Protein AF-A0A0C2REC9-F1 (afdb_monomer_lite)

Secondary structure (DSSP, 8-state):
--EEEEEE-S-SSS---SEEEEEEEETTEEEEEEEE---HHHHHHHHT-S----------------S-GGGT-TT-SS-B-HHHHHHTTPPSSEETTSGGGGGB--SS-SSEE--

Foldseek 3Di:
DDKDKDWDCPDDPVPDTQKIWIWDADPNDIDIDIDGPDDPVVVCVVVVVDDDPPPPPDDDPLPPPPDDCVQQPPPPPQAHEPVSCVVSPHDPFDFQVRNNQVRYDDPPPPRTHDD

Structure (mmCIF, N/CA/C/O backbone):
data_AF-A0A0C2REC9-F1
#
_entry.id   AF-A0A0C2REC9-F1
#
loop_
_atom_site.group_PDB
_atom_site.id
_atom_site.type_symbol
_atom_site.label_atom_id
_atom_site.label_alt_id
_atom_site.label_comp_id
_atom_site.label_asym_id
_atom_site.label_entity_id
_atom_site.label_seq_id
_atom_site.pdbx_PDB_ins_code
_atom_site.Cartn_x
_atom_site.Cartn_y
_atom_site.Cartn_z
_atom_site.occupancy
_atom_site.B_iso_or_equiv
_atom_site.auth_seq_id
_atom_site.auth_comp_id
_atom_site.auth_asym_id
_atom_site.auth_atom_id
_atom_site.pdbx_PDB_model_num
ATOM 1 N N . MET A 1 1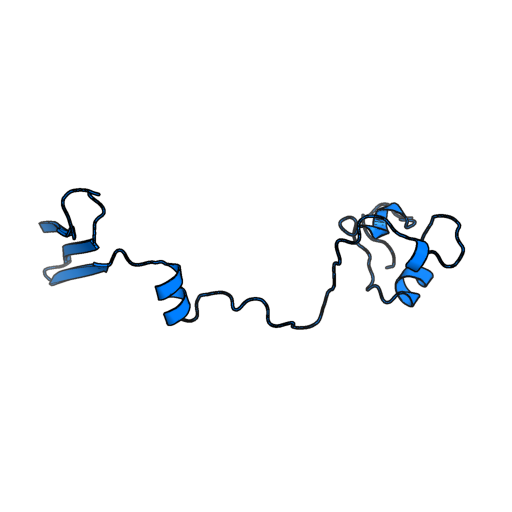 ? -22.214 7.324 21.938 1.00 74.44 1 MET A N 1
ATOM 2 C CA . MET A 1 1 ? -21.292 6.829 20.897 1.00 74.44 1 MET A CA 1
ATOM 3 C C . MET A 1 1 ? -19.913 6.771 21.524 1.00 74.44 1 MET A C 1
ATOM 5 O O . MET A 1 1 ? -19.480 7.785 22.055 1.00 74.44 1 MET A O 1
ATOM 9 N N . ILE A 1 2 ? -19.295 5.594 21.575 1.00 86.38 2 ILE A N 1
ATOM 10 C CA . ILE A 1 2 ? -17.929 5.412 22.080 1.00 86.38 2 ILE A CA 1
ATOM 11 C C . ILE A 1 2 ? -17.097 4.952 20.889 1.00 86.38 2 ILE A C 1
ATOM 13 O O . ILE A 1 2 ? -17.547 4.084 20.145 1.00 86.38 2 ILE A O 1
ATOM 17 N N . PHE A 1 3 ? -15.928 5.556 20.709 1.00 94.38 3 PHE A N 1
ATOM 18 C CA . PHE A 1 3 ? -14.914 5.132 19.753 1.00 94.38 3 PHE A CA 1
ATOM 19 C C . PHE A 1 3 ? -13.606 4.943 20.519 1.00 94.38 3 PHE A C 1
ATOM 21 O O . PHE A 1 3 ? -13.224 5.807 21.311 1.00 94.38 3 PHE A O 1
ATOM 28 N N . LYS A 1 4 ? -12.936 3.812 20.305 1.00 95.06 4 LYS A N 1
ATOM 29 C CA . LYS A 1 4 ? -11.621 3.512 20.868 1.00 95.06 4 LYS A CA 1
ATOM 30 C C . LYS A 1 4 ? -10.721 2.986 19.759 1.00 95.06 4 LYS A C 1
ATOM 32 O O . LYS A 1 4 ? -11.109 2.063 19.052 1.00 95.06 4 LYS A O 1
ATOM 37 N N . ALA A 1 5 ? -9.522 3.548 19.663 1.00 96.31 5 ALA A N 1
ATOM 38 C CA . ALA A 1 5 ? -8.449 3.038 18.823 1.00 96.31 5 ALA A CA 1
ATOM 39 C C . ALA A 1 5 ? -7.320 2.500 19.708 1.00 96.31 5 ALA A C 1
ATOM 41 O O . ALA A 1 5 ? -6.966 3.124 20.712 1.00 96.31 5 ALA A O 1
ATOM 42 N N . ILE A 1 6 ? -6.779 1.341 19.351 1.00 95.75 6 ILE A N 1
ATOM 43 C CA . ILE A 1 6 ? -5.591 0.748 19.967 1.00 95.75 6 ILE A CA 1
ATOM 44 C C . ILE A 1 6 ? -4.572 0.540 18.852 1.00 95.75 6 ILE A C 1
ATOM 46 O O . ILE A 1 6 ? -4.907 -0.032 17.818 1.00 95.75 6 ILE A O 1
ATOM 50 N N . ILE A 1 7 ? -3.353 1.029 19.066 1.00 95.56 7 ILE A N 1
ATOM 51 C CA . ILE A 1 7 ? -2.227 0.883 18.143 1.00 95.56 7 ILE A CA 1
ATOM 52 C C . ILE A 1 7 ? -1.182 0.030 18.853 1.00 95.56 7 ILE A C 1
ATOM 54 O O . ILE A 1 7 ? -0.722 0.397 19.938 1.00 95.56 7 ILE A O 1
ATOM 58 N N . THR A 1 8 ? -0.850 -1.114 18.269 1.00 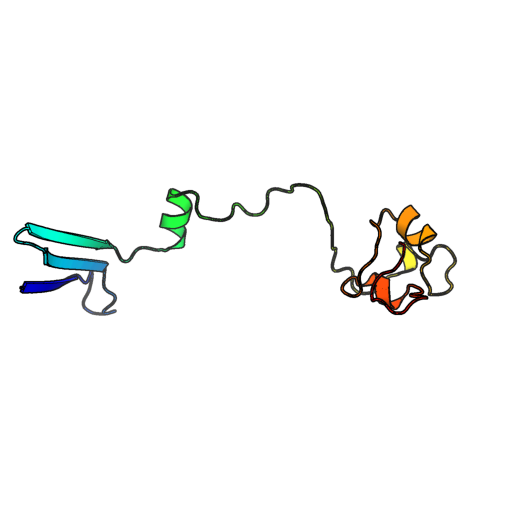95.31 8 THR A N 1
ATOM 59 C CA . THR A 1 8 ? 0.154 -2.040 18.794 1.00 95.31 8 THR A CA 1
ATOM 60 C C . THR A 1 8 ? 1.487 -1.779 18.113 1.00 95.31 8 THR A C 1
ATOM 62 O O . THR A 1 8 ? 1.524 -1.548 16.908 1.00 95.31 8 THR A O 1
ATOM 65 N N . TYR A 1 9 ? 2.574 -1.837 18.878 1.00 94.62 9 TYR A N 1
ATOM 66 C CA . TYR A 1 9 ? 3.939 -1.701 18.377 1.00 94.62 9 TYR A CA 1
ATOM 67 C C . TYR A 1 9 ? 4.734 -2.974 18.704 1.00 94.62 9 TYR A C 1
ATOM 69 O O . TYR A 1 9 ? 4.575 -3.501 19.811 1.00 94.62 9 TYR A O 1
ATOM 77 N N . PRO A 1 10 ? 5.573 -3.477 17.781 1.00 91.81 10 PRO A N 1
ATOM 78 C CA . PRO A 1 10 ? 6.447 -4.618 18.039 1.00 91.81 10 PRO A CA 1
ATOM 79 C C . PRO A 1 10 ? 7.657 -4.222 18.901 1.00 91.81 10 PRO A C 1
ATOM 81 O O . PRO A 1 10 ? 8.121 -5.019 19.715 1.00 91.81 10 PRO A O 1
ATOM 84 N N . ASP A 1 11 ? 8.130 -2.981 18.762 1.00 90.38 11 ASP A N 1
ATOM 85 C CA . ASP A 1 11 ? 9.247 -2.400 19.501 1.00 90.38 11 ASP A CA 1
ATOM 86 C C . ASP A 1 11 ? 9.029 -0.895 19.760 1.00 90.38 11 ASP A C 1
ATOM 88 O O . ASP A 1 11 ? 8.121 -0.270 19.210 1.00 90.38 11 ASP A O 1
ATOM 92 N N . ASN A 1 12 ? 9.862 -0.312 20.627 1.00 90.25 12 ASN A N 1
ATOM 93 C CA . ASN A 1 12 ? 9.826 1.119 20.961 1.00 90.25 12 ASN A CA 1
ATOM 94 C C . ASN A 1 12 ? 10.927 1.930 20.254 1.00 90.25 12 ASN A C 1
ATOM 96 O O . ASN A 1 12 ? 11.101 3.107 20.569 1.00 90.25 12 ASN A O 1
ATOM 100 N N . GLU A 1 13 ? 11.697 1.314 19.356 1.00 92.19 13 GLU A N 1
ATOM 101 C CA . GLU A 1 13 ? 12.844 1.946 18.699 1.00 92.19 13 GLU A CA 1
ATOM 102 C C . GLU A 1 13 ? 12.426 2.597 17.384 1.00 92.19 13 GLU A C 1
ATOM 104 O O . GLU A 1 13 ? 12.659 3.784 17.168 1.00 92.19 13 GLU A O 1
ATOM 109 N N . THR A 1 14 ? 11.774 1.821 16.521 1.00 88.62 14 THR A N 1
ATOM 110 C CA . THR A 1 14 ? 11.344 2.259 15.190 1.00 88.62 14 THR A CA 1
ATOM 111 C C . THR A 1 14 ? 10.039 3.044 15.243 1.00 88.62 14 THR A C 1
ATOM 113 O O . THR A 1 14 ? 9.760 3.843 14.351 1.00 88.62 14 THR A O 1
ATOM 116 N N . GLN A 1 15 ? 9.241 2.822 16.297 1.00 89.62 15 GLN A N 1
ATOM 117 C CA . GLN A 1 15 ? 7.879 3.341 16.438 1.00 89.62 15 GLN A CA 1
ATOM 118 C C . GLN A 1 15 ? 6.996 3.032 15.217 1.00 89.62 15 GLN A C 1
ATOM 120 O O . GLN A 1 15 ? 6.059 3.775 14.919 1.00 89.62 15 GLN A O 1
ATOM 125 N N . ILE A 1 16 ? 7.275 1.929 14.519 1.00 91.31 16 ILE A N 1
ATOM 126 C CA . ILE A 1 16 ? 6.446 1.432 13.422 1.00 91.31 16 ILE A CA 1
ATOM 127 C C . ILE A 1 16 ? 5.353 0.546 14.034 1.00 91.31 16 ILE A C 1
ATOM 129 O O . ILE A 1 16 ? 5.676 -0.449 14.681 1.00 91.31 16 ILE A O 1
ATOM 133 N N . PRO A 1 17 ? 4.060 0.879 13.881 1.00 95.00 17 PRO A N 1
ATOM 134 C CA . PRO A 1 17 ? 2.978 0.039 14.385 1.00 95.00 17 PRO A CA 1
ATOM 135 C C . PRO A 1 17 ? 2.965 -1.341 13.723 1.00 95.00 17 PRO A C 1
ATOM 137 O O . PRO A 1 17 ? 3.215 -1.451 12.526 1.00 95.00 17 PRO A O 1
ATOM 140 N N . SER A 1 18 ? 2.613 -2.380 14.479 1.00 95.00 18 SER A N 1
ATOM 141 C CA . SER A 1 18 ? 2.368 -3.726 13.951 1.00 95.00 18 SER A CA 1
ATOM 142 C C . SER A 1 18 ? 0.892 -3.983 13.653 1.00 95.00 18 SER A C 1
ATOM 144 O O . SER A 1 18 ? 0.590 -4.698 12.704 1.00 95.00 18 SER A O 1
ATOM 146 N N . SER A 1 19 ? -0.037 -3.405 14.422 1.00 96.25 19 SER A N 1
ATOM 147 C CA . SER A 1 19 ? -1.473 -3.561 14.168 1.00 96.25 19 SER A CA 1
ATOM 148 C C . SER A 1 19 ? -2.329 -2.449 14.770 1.00 96.25 19 SER A C 1
ATOM 150 O O . SER A 1 19 ? -1.929 -1.733 15.694 1.00 96.25 19 SER A O 1
ATOM 152 N N . TYR A 1 20 ? -3.541 -2.327 14.242 1.00 97.06 20 TYR A N 1
ATOM 153 C CA . TYR A 1 20 ? -4.552 -1.352 14.618 1.00 97.06 20 TYR A CA 1
ATOM 154 C C . TYR A 1 20 ? -5.850 -2.071 14.975 1.00 97.06 20 TYR A C 1
ATOM 156 O O . TYR A 1 20 ? -6.298 -2.958 14.254 1.00 97.06 20 TYR A O 1
ATOM 164 N N . GLN A 1 21 ? -6.494 -1.653 16.062 1.00 97.69 21 GLN A N 1
ATOM 165 C CA . GLN A 1 21 ? -7.831 -2.110 16.425 1.00 97.69 21 GLN A CA 1
ATOM 166 C C . GLN A 1 21 ? -8.742 -0.912 16.667 1.00 97.69 21 GLN A C 1
ATOM 168 O O . GLN A 1 21 ? -8.451 -0.053 17.505 1.00 97.69 21 GLN A O 1
ATOM 173 N N . TYR A 1 22 ? -9.883 -0.892 15.986 1.00 97.00 22 TYR A N 1
ATOM 174 C CA . TYR A 1 22 ? -10.944 0.082 16.191 1.00 97.00 22 TYR A CA 1
ATOM 175 C C . TYR A 1 22 ? -12.147 -0.587 16.833 1.00 97.00 22 TYR A C 1
ATOM 177 O O . TYR A 1 22 ? -12.565 -1.675 16.456 1.00 97.00 22 TYR A O 1
ATOM 185 N N . THR A 1 23 ? -12.713 0.060 17.843 1.00 96.19 23 THR A N 1
ATOM 186 C CA . THR A 1 23 ? -13.923 -0.408 18.515 1.00 96.19 23 THR A CA 1
ATOM 187 C C . THR A 1 23 ? -14.919 0.731 18.601 1.00 96.19 23 THR A C 1
ATOM 189 O O . THR A 1 23 ? -14.598 1.796 19.135 1.00 96.19 23 THR A O 1
ATOM 192 N N . TYR A 1 24 ? -16.128 0.517 18.087 1.00 94.56 24 TYR A N 1
ATOM 193 C CA . TYR A 1 24 ? -17.173 1.537 18.055 1.00 94.56 24 TYR A CA 1
ATOM 194 C C . TYR A 1 24 ? -18.571 0.962 18.235 1.00 94.56 24 TYR A C 1
ATOM 196 O O . TYR A 1 24 ? -18.811 -0.223 18.038 1.00 94.56 24 TYR A O 1
ATOM 204 N N . THR A 1 25 ? -19.510 1.815 18.647 1.00 95.19 25 THR A N 1
ATOM 205 C CA . THR A 1 25 ? -20.917 1.432 18.808 1.00 95.19 25 THR A CA 1
ATOM 206 C C . THR A 1 25 ? -21.768 2.032 17.698 1.00 95.19 25 THR A C 1
ATOM 208 O O . THR A 1 25 ? -21.902 3.256 17.628 1.00 95.19 25 THR A O 1
ATOM 211 N N . LEU A 1 26 ? -22.401 1.183 16.890 1.00 92.75 26 LEU A N 1
ATOM 212 C CA . LEU A 1 26 ? -23.336 1.573 15.838 1.00 92.75 26 LEU A CA 1
ATOM 213 C C . LEU A 1 26 ? -24.709 0.954 16.116 1.00 92.75 26 LEU A C 1
ATOM 215 O O . LEU A 1 26 ? -24.839 -0.260 16.236 1.00 92.75 26 LEU A O 1
ATOM 219 N N . MET A 1 27 ? -25.741 1.794 16.260 1.00 91.50 27 MET A N 1
ATOM 220 C CA . MET A 1 27 ? -27.120 1.360 16.561 1.00 91.50 27 MET A CA 1
ATOM 221 C C . MET A 1 27 ? -27.238 0.423 17.785 1.00 91.50 27 MET A C 1
ATOM 223 O O . MET A 1 27 ? -28.077 -0.468 17.817 1.00 91.50 27 MET A O 1
ATOM 227 N N . GLY A 1 28 ? -26.384 0.613 18.796 1.00 90.44 28 GLY A N 1
ATOM 228 C CA . GLY A 1 28 ? -26.342 -0.235 19.995 1.00 90.44 28 GLY A CA 1
ATOM 229 C C . GLY A 1 28 ? -25.486 -1.501 19.864 1.00 90.44 28 GLY A C 1
ATOM 230 O O . GLY A 1 28 ? -25.217 -2.136 20.879 1.00 90.44 28 GLY A O 1
ATOM 231 N N . ASN A 1 29 ? -24.992 -1.828 18.666 1.00 91.50 29 ASN A N 1
ATOM 232 C CA . ASN A 1 29 ? -24.077 -2.945 18.432 1.00 91.50 29 ASN A CA 1
ATOM 233 C C . ASN A 1 29 ? -22.625 -2.482 18.543 1.00 91.50 29 ASN A C 1
ATOM 235 O O . ASN A 1 29 ? -22.276 -1.416 18.035 1.00 91.50 29 ASN A O 1
ATOM 239 N N . VAL A 1 30 ? -21.778 -3.280 19.193 1.00 94.81 30 VAL A N 1
ATOM 240 C CA . VAL A 1 30 ? -20.334 -3.028 19.265 1.00 94.81 30 VAL A CA 1
ATOM 241 C C . VAL A 1 30 ? -19.658 -3.709 18.080 1.00 94.81 30 VAL A C 1
ATOM 243 O O . VAL A 1 30 ? -19.796 -4.916 17.908 1.00 94.81 30 VAL A O 1
ATOM 246 N N . ILE A 1 31 ? -18.937 -2.929 17.283 1.00 95.75 31 ILE A N 1
ATOM 247 C CA . ILE A 1 31 ? -18.150 -3.382 16.138 1.00 95.75 31 ILE A CA 1
ATOM 248 C C . ILE A 1 31 ? -16.674 -3.290 16.520 1.00 95.75 31 ILE A C 1
ATOM 250 O O . ILE A 1 31 ? -16.259 -2.317 17.160 1.00 95.75 31 ILE A O 1
ATOM 254 N N . VAL A 1 32 ? -15.909 -4.322 16.170 1.00 96.56 32 VAL A N 1
ATOM 255 C CA . VAL A 1 32 ? -14.467 -4.414 16.404 1.00 96.56 32 VAL A CA 1
ATOM 256 C C . VAL A 1 32 ? -13.801 -4.743 15.075 1.00 96.56 32 VAL A C 1
ATOM 258 O O . VAL A 1 32 ? -13.994 -5.842 14.567 1.00 96.56 32 VAL A O 1
ATOM 261 N N . ASP A 1 33 ? -13.019 -3.802 14.553 1.00 96.44 33 ASP A N 1
ATOM 262 C CA . ASP A 1 33 ? -12.252 -3.960 13.317 1.00 96.44 33 ASP A CA 1
ATOM 263 C C . ASP A 1 33 ? -10.758 -4.026 13.656 1.00 96.44 33 ASP A C 1
ATOM 265 O O . ASP A 1 33 ? -10.268 -3.224 14.457 1.00 96.44 33 ASP A O 1
ATOM 269 N N . THR A 1 34 ? -10.036 -4.978 13.064 1.00 96.25 34 THR A N 1
ATOM 270 C CA . THR A 1 34 ? -8.598 -5.205 13.282 1.00 96.25 34 THR A CA 1
ATOM 271 C C . THR A 1 34 ? -7.851 -5.208 11.955 1.00 96.25 34 THR A C 1
ATOM 273 O O . THR A 1 34 ? -8.279 -5.883 11.022 1.00 96.25 34 THR A O 1
ATOM 276 N N . PHE A 1 35 ? -6.730 -4.491 11.891 1.00 95.44 35 PHE A N 1
ATOM 277 C CA . PHE A 1 35 ? -5.891 -4.358 10.701 1.00 95.44 35 PHE A CA 1
ATOM 278 C C . PHE A 1 35 ? -4.424 -4.566 11.069 1.00 95.44 35 PHE A C 1
ATOM 280 O O . PHE A 1 35 ? -3.925 -3.904 11.981 1.00 95.44 35 PHE A O 1
ATOM 287 N N . ASP A 1 36 ? -3.725 -5.433 10.345 1.00 94.94 36 ASP A N 1
ATOM 288 C CA . ASP A 1 36 ? -2.292 -5.663 10.529 1.00 94.94 36 ASP A CA 1
ATOM 289 C C . ASP A 1 36 ? -1.478 -4.799 9.556 1.00 94.94 36 ASP A C 1
ATOM 291 O O . ASP A 1 36 ? -1.865 -4.609 8.403 1.00 94.94 36 ASP A O 1
ATOM 295 N N . ASN A 1 37 ? -0.347 -4.263 10.018 1.00 92.50 37 ASN A N 1
ATOM 296 C CA . ASN A 1 37 ? 0.578 -3.488 9.190 1.00 92.50 37 ASN A CA 1
ATOM 297 C C . ASN A 1 37 ? 1.568 -4.430 8.489 1.00 92.50 37 ASN A C 1
ATOM 299 O O . ASN A 1 37 ? 2.731 -4.546 8.877 1.00 92.50 37 ASN A O 1
ATOM 303 N N . VAL A 1 38 ? 1.055 -5.164 7.508 1.00 93.12 38 VAL A N 1
ATOM 304 C CA . VAL A 1 38 ? 1.798 -6.157 6.724 1.00 93.12 38 VAL A CA 1
ATOM 305 C C . VAL A 1 38 ? 2.234 -5.589 5.378 1.00 93.12 38 VAL A C 1
ATOM 307 O O . VAL A 1 38 ? 1.760 -4.539 4.943 1.00 93.12 38 VAL A O 1
ATOM 310 N N . ASN A 1 39 ? 3.156 -6.285 4.717 1.00 90.69 39 ASN A N 1
ATOM 311 C CA . ASN A 1 39 ? 3.632 -5.892 3.400 1.00 90.69 39 ASN A CA 1
ATOM 312 C C . ASN A 1 39 ? 2.491 -6.015 2.363 1.00 90.69 39 ASN A C 1
ATOM 314 O O . ASN A 1 39 ? 1.944 -7.115 2.230 1.00 90.69 39 ASN A O 1
ATOM 318 N N . PRO A 1 40 ? 2.132 -4.936 1.633 1.00 89.50 40 PRO A N 1
ATOM 319 C CA . PRO A 1 40 ? 1.104 -4.979 0.594 1.00 89.50 40 PRO A CA 1
ATOM 320 C C . PRO A 1 40 ? 1.401 -6.010 -0.501 1.00 89.50 40 PRO A C 1
ATOM 322 O O . PRO A 1 40 ? 0.463 -6.624 -0.998 1.00 89.50 40 PRO A O 1
ATOM 325 N N . ASP A 1 41 ? 2.670 -6.251 -0.835 1.00 89.62 41 ASP A N 1
ATOM 326 C CA . ASP A 1 41 ? 3.037 -7.224 -1.866 1.00 89.62 41 ASP A CA 1
ATOM 327 C C . ASP A 1 41 ? 2.643 -8.637 -1.423 1.00 89.62 41 ASP A C 1
ATOM 329 O O . ASP A 1 41 ? 1.902 -9.321 -2.115 1.00 89.62 41 ASP A O 1
ATOM 333 N N . GLU A 1 42 ? 3.019 -9.048 -0.208 1.00 89.44 42 GLU A N 1
ATOM 334 C CA . GLU A 1 42 ? 2.724 -10.393 0.311 1.00 89.44 42 GLU A CA 1
ATOM 335 C C . GLU A 1 42 ? 1.217 -10.677 0.426 1.00 89.44 42 GLU A C 1
ATOM 337 O O . GLU A 1 42 ? 0.760 -11.792 0.139 1.00 89.44 42 GLU A O 1
ATOM 342 N N . VAL A 1 43 ? 0.425 -9.681 0.844 1.00 91.31 43 VAL A N 1
ATOM 343 C CA . VAL A 1 43 ? -1.036 -9.841 0.931 1.00 91.31 43 VAL A CA 1
ATOM 344 C C . VAL A 1 43 ? -1.693 -9.830 -0.436 1.00 91.31 43 VAL A C 1
ATOM 346 O O . VAL A 1 43 ? -2.589 -10.639 -0.667 1.00 91.31 43 VAL A O 1
ATOM 349 N N . ASN A 1 44 ? -1.251 -8.968 -1.351 1.00 89.06 44 ASN A N 1
ATOM 350 C CA . ASN A 1 44 ? -1.803 -8.922 -2.697 1.00 89.06 44 ASN A CA 1
ATOM 351 C C . ASN A 1 44 ? -1.467 -10.209 -3.457 1.00 89.06 44 ASN A C 1
ATOM 353 O O . ASN A 1 44 ? -2.352 -10.755 -4.110 1.00 89.06 44 ASN A O 1
ATOM 357 N N . GLU A 1 45 ? -0.253 -10.745 -3.294 1.00 89.69 45 GLU A N 1
ATOM 358 C CA . GLU A 1 45 ? 0.169 -12.042 -3.839 1.00 89.69 45 GLU A CA 1
ATOM 359 C C . GLU A 1 45 ? -0.744 -13.162 -3.324 1.00 89.69 45 GLU A C 1
ATOM 361 O O . GLU A 1 45 ? -1.317 -13.933 -4.094 1.00 89.69 45 GLU A O 1
ATOM 366 N N . SER A 1 46 ? -0.972 -13.209 -2.006 1.00 88.62 46 SER A N 1
ATOM 367 C CA . SER A 1 46 ? -1.840 -14.217 -1.376 1.00 88.62 46 SER A CA 1
ATOM 368 C C . SER A 1 46 ? -3.305 -14.122 -1.821 1.00 88.62 46 SER A C 1
ATOM 370 O O . SER A 1 46 ? -4.032 -15.117 -1.786 1.00 88.62 46 SER A O 1
ATOM 372 N N . LEU A 1 47 ? -3.750 -12.927 -2.214 1.00 90.69 47 LEU A N 1
ATOM 373 C CA . LEU A 1 47 ? -5.096 -12.664 -2.721 1.00 90.69 47 LEU A CA 1
ATOM 374 C C . LEU A 1 47 ? -5.200 -12.801 -4.250 1.00 90.69 47 LEU A C 1
ATOM 376 O O . LEU A 1 47 ? -6.308 -12.700 -4.776 1.00 90.69 47 LEU A O 1
ATOM 380 N N . GLY A 1 48 ? -4.087 -13.027 -4.958 1.00 87.19 48 GLY A N 1
ATOM 381 C CA . GLY A 1 48 ? -4.044 -13.032 -6.424 1.00 87.19 48 GLY A CA 1
ATOM 382 C C . GLY A 1 48 ? -4.386 -11.672 -7.041 1.00 87.19 48 GLY A C 1
ATOM 383 O O . GLY A 1 48 ? -4.952 -11.614 -8.129 1.00 87.19 48 GLY A O 1
ATOM 384 N N . LEU A 1 49 ? -4.121 -10.589 -6.306 1.00 86.44 49 LEU A N 1
ATOM 385 C CA . LEU A 1 49 ? -4.291 -9.201 -6.746 1.00 86.44 49 LEU A CA 1
ATOM 386 C C . LEU A 1 49 ? -3.005 -8.606 -7.310 1.00 86.44 49 LEU A C 1
ATOM 388 O O . LEU A 1 49 ? -3.028 -7.476 -7.796 1.00 86.44 49 LEU A O 1
ATOM 392 N N . THR A 1 50 ? -1.889 -9.322 -7.215 1.00 81.94 50 THR A N 1
ATOM 393 C CA . THR A 1 50 ? -0.704 -8.936 -7.961 1.00 81.94 50 THR A CA 1
ATOM 394 C C . THR A 1 50 ? -0.919 -9.258 -9.423 1.00 81.94 50 THR A C 1
ATOM 396 O O . THR A 1 50 ? -1.419 -10.323 -9.798 1.00 81.94 50 THR A O 1
ATOM 399 N N . GLU A 1 51 ? -0.588 -8.278 -10.255 1.00 69.62 51 GLU A N 1
ATOM 400 C CA . GLU A 1 51 ? -0.461 -8.508 -11.677 1.00 69.62 51 GLU A CA 1
ATOM 401 C C . GLU A 1 51 ? 0.610 -9.582 -11.814 1.00 69.62 51 GLU A C 1
ATOM 403 O O . GLU A 1 51 ? 1.763 -9.391 -11.428 1.00 69.62 51 GLU A O 1
ATOM 408 N N . SER A 1 52 ? 0.198 -10.764 -12.269 1.00 64.56 52 SER A N 1
ATOM 409 C CA . SER A 1 52 ? 1.168 -11.708 -12.792 1.00 64.56 52 SER A CA 1
ATOM 410 C C . SER A 1 52 ? 1.927 -10.920 -13.847 1.00 64.56 52 SER A C 1
ATOM 412 O O . SER A 1 52 ? 1.272 -10.389 -14.747 1.00 64.56 52 SER A O 1
ATOM 414 N N . GLU A 1 53 ? 3.254 -10.801 -13.704 1.00 61.53 53 GLU A N 1
ATOM 415 C CA . GLU A 1 53 ? 4.143 -10.357 -14.786 1.00 61.53 53 GLU A CA 1
ATOM 416 C C . GLU A 1 53 ? 3.528 -10.861 -16.088 1.00 61.53 53 GLU A C 1
ATOM 418 O O . GLU A 1 53 ? 3.211 -12.059 -16.124 1.00 61.53 53 GLU A O 1
ATOM 423 N N . PRO A 1 54 ? 3.240 -9.992 -17.074 1.00 50.91 54 PRO A N 1
ATOM 424 C CA . PRO A 1 54 ? 2.424 -10.368 -18.213 1.00 50.91 54 PRO A CA 1
ATOM 425 C C . PRO A 1 54 ? 3.034 -11.628 -18.813 1.00 50.91 54 PRO A C 1
ATOM 427 O O . PRO A 1 54 ? 4.101 -11.597 -19.423 1.00 50.91 54 PRO A O 1
ATOM 430 N N . THR A 1 55 ? 2.394 -12.774 -18.570 1.00 43.62 55 THR A N 1
ATOM 431 C CA . THR A 1 55 ? 2.767 -14.019 -19.220 1.00 43.62 55 THR A CA 1
ATOM 432 C C . THR A 1 55 ? 2.501 -13.744 -20.673 1.00 43.62 55 THR A C 1
ATOM 434 O O . THR A 1 55 ? 1.319 -13.617 -21.002 1.00 43.62 55 THR A O 1
ATOM 437 N N . GLU A 1 56 ? 3.576 -13.582 -21.457 1.00 46.78 56 GLU A N 1
ATOM 438 C CA . GLU A 1 56 ? 3.604 -13.383 -22.909 1.00 46.78 56 GLU A CA 1
ATOM 439 C C . GLU A 1 56 ? 2.295 -13.852 -23.541 1.00 46.78 56 GLU A C 1
ATOM 441 O O . GLU A 1 56 ? 2.117 -15.004 -23.938 1.00 46.78 56 GLU A O 1
ATOM 446 N N . SER A 1 57 ? 1.336 -12.940 -23.564 1.00 40.50 57 SER A N 1
ATOM 447 C CA . SER A 1 57 ? 0.108 -13.071 -24.308 1.00 40.50 57 SER A CA 1
ATOM 448 C C . SER A 1 57 ? 0.373 -12.132 -25.454 1.00 40.50 57 SER A C 1
ATOM 450 O O . SER A 1 57 ? 0.214 -10.926 -25.326 1.00 40.50 57 SER A O 1
ATOM 452 N N . THR A 1 58 ? 0.982 -12.722 -26.481 1.00 50.44 58 THR A N 1
ATOM 453 C CA . THR A 1 58 ? 1.031 -12.268 -27.871 1.00 50.44 58 THR A CA 1
ATOM 454 C C . THR A 1 58 ? 0.189 -11.030 -28.168 1.00 50.44 58 THR A C 1
ATOM 456 O O . THR A 1 58 ? -1.016 -11.075 -27.922 1.00 50.44 58 THR A O 1
ATOM 459 N N . GLU A 1 59 ? 0.832 -10.064 -28.844 1.00 47.53 59 GLU A N 1
ATOM 460 C CA . GLU A 1 59 ? 0.281 -8.826 -29.435 1.00 47.53 59 GLU A CA 1
ATOM 461 C C . GLU A 1 59 ? 0.388 -7.637 -28.459 1.00 47.53 59 GLU A C 1
ATOM 463 O O . GLU A 1 59 ? -0.345 -7.555 -27.487 1.00 47.53 59 GLU A O 1
ATOM 468 N N . SER A 1 60 ? 1.335 -6.707 -28.567 1.00 43.31 60 SER A N 1
ATOM 469 C CA . SER A 1 60 ? 2.112 -6.196 -29.697 1.00 43.31 60 SER A CA 1
ATOM 470 C C . SER A 1 60 ? 3.529 -5.859 -29.226 1.00 43.31 60 SER A C 1
ATOM 472 O O . SER A 1 60 ? 3.728 -5.175 -28.225 1.00 43.31 60 SER A O 1
ATOM 474 N N . THR A 1 61 ? 4.522 -6.373 -29.948 1.00 39.22 61 THR A N 1
ATOM 475 C CA . THR A 1 61 ? 5.935 -6.041 -29.771 1.00 39.22 61 THR A CA 1
ATOM 476 C C . THR A 1 61 ? 6.159 -4.592 -30.197 1.00 39.22 61 THR A C 1
ATOM 478 O O . THR A 1 61 ? 6.572 -4.328 -31.320 1.00 39.22 61 THR A O 1
ATOM 481 N N . GLU A 1 62 ? 5.887 -3.644 -29.306 1.00 48.69 62 GLU A N 1
ATOM 482 C CA . GLU A 1 62 ? 6.540 -2.339 -29.363 1.00 48.69 62 GLU A CA 1
ATOM 483 C C . GLU A 1 62 ? 7.926 -2.524 -28.755 1.00 48.69 62 GLU A C 1
ATOM 485 O O . GLU A 1 62 ? 8.193 -2.259 -27.587 1.00 48.69 62 GLU A O 1
ATOM 490 N N . THR A 1 63 ? 8.809 -3.120 -29.553 1.00 43.91 63 THR A N 1
ATOM 491 C CA . THR A 1 63 ? 10.238 -2.963 -29.348 1.00 43.91 63 THR A CA 1
ATOM 492 C C . THR A 1 63 ? 10.535 -1.479 -29.461 1.00 43.91 63 THR A C 1
ATOM 494 O O . THR A 1 63 ? 10.404 -0.902 -30.542 1.00 43.91 63 THR A O 1
ATOM 497 N N . ASP A 1 64 ? 1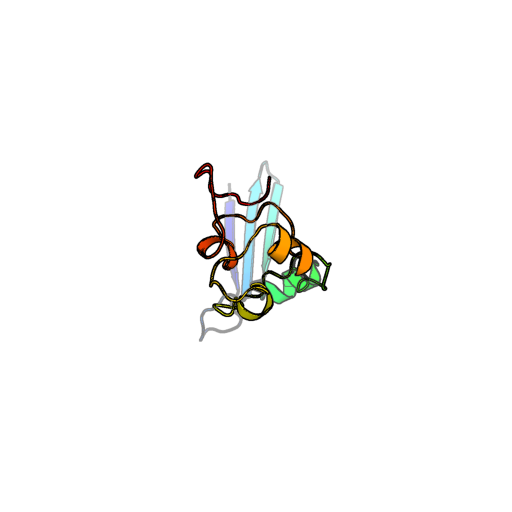0.970 -0.898 -28.347 1.00 46.47 64 ASP A N 1
ATOM 498 C CA . ASP A 1 64 ? 11.782 0.315 -28.268 1.00 46.47 64 ASP A CA 1
ATOM 499 C C . ASP A 1 64 ? 13.105 0.126 -29.053 1.00 46.47 64 ASP A C 1
ATOM 501 O O . ASP A 1 64 ? 14.207 0.204 -28.511 1.00 46.47 64 ASP A O 1
ATOM 505 N N . GLU A 1 65 ? 13.025 -0.181 -30.348 1.00 52.41 65 GLU A N 1
ATOM 506 C CA . GLU A 1 65 ? 14.133 -0.052 -31.286 1.00 52.41 65 GLU A CA 1
ATOM 507 C C . GLU A 1 65 ? 14.139 1.402 -31.760 1.00 52.41 65 GLU A C 1
ATOM 509 O O . GLU A 1 65 ? 13.692 1.749 -32.852 1.00 52.41 65 GLU A O 1
ATOM 514 N N . GLU A 1 66 ? 14.642 2.286 -30.895 1.00 56.59 66 GLU A N 1
ATOM 515 C CA . GLU A 1 66 ? 15.070 3.614 -31.318 1.00 56.59 66 GLU A C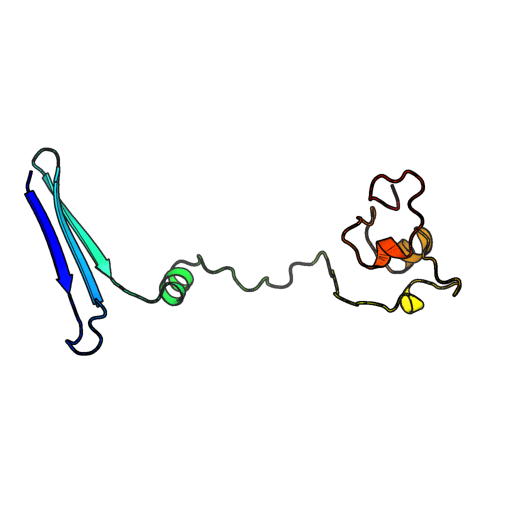A 1
ATOM 516 C C . GLU A 1 66 ? 16.129 3.466 -32.426 1.00 56.59 66 GLU A C 1
ATOM 518 O O . GLU A 1 66 ? 17.321 3.287 -32.171 1.00 56.59 66 GLU A O 1
ATOM 523 N N . GLY A 1 67 ? 15.689 3.606 -33.678 1.00 59.41 67 GLY A N 1
ATOM 524 C CA . GLY A 1 67 ? 16.468 4.324 -34.680 1.00 59.41 67 GLY A CA 1
ATOM 525 C C . GLY A 1 67 ? 17.198 3.519 -35.749 1.00 59.41 67 GLY A C 1
ATOM 526 O O . GLY A 1 67 ? 18.180 4.042 -36.278 1.00 59.41 67 GLY A O 1
ATOM 527 N N . ASP A 1 68 ? 16.732 2.328 -36.139 1.00 70.75 68 ASP A N 1
ATOM 528 C CA . ASP A 1 68 ? 17.211 1.712 -37.385 1.00 70.75 68 ASP A CA 1
ATOM 529 C C . ASP A 1 68 ? 16.081 1.303 -38.340 1.00 70.75 68 ASP A C 1
ATOM 531 O O . ASP A 1 68 ? 15.559 0.191 -38.314 1.00 70.75 68 ASP A O 1
ATOM 535 N N . VAL A 1 69 ? 15.738 2.213 -39.258 1.00 79.69 69 VAL A N 1
ATOM 536 C CA . VAL A 1 69 ? 14.816 1.923 -40.368 1.00 79.69 69 VAL A CA 1
ATOM 537 C C . VAL A 1 69 ? 15.407 0.969 -41.402 1.00 79.69 69 VAL A C 1
ATOM 539 O O . VAL A 1 69 ? 14.662 0.512 -42.257 1.00 79.69 69 VAL A O 1
ATOM 542 N N . SER A 1 70 ? 16.699 0.621 -41.347 1.00 79.88 70 SER A N 1
ATOM 543 C CA . SER A 1 70 ? 17.350 -0.212 -42.376 1.00 79.88 70 SER A CA 1
ATOM 544 C C . SER A 1 70 ? 16.741 -1.613 -42.512 1.00 79.88 70 SER A C 1
ATOM 546 O O . SER A 1 70 ? 16.892 -2.248 -43.553 1.00 79.88 70 SER A O 1
ATOM 548 N N . SER A 1 71 ? 16.063 -2.106 -41.470 1.00 80.56 71 SER A N 1
ATOM 549 C CA . SER A 1 71 ? 15.345 -3.389 -41.497 1.00 80.56 71 SER A CA 1
ATOM 550 C C . SER A 1 71 ? 14.014 -3.311 -42.264 1.00 80.56 71 SER A C 1
ATOM 552 O O . SER A 1 71 ? 13.523 -4.319 -42.768 1.00 80.56 71 SER A O 1
ATOM 554 N N . VAL A 1 72 ? 13.441 -2.108 -42.375 1.00 83.38 72 VAL A N 1
ATOM 555 C CA . VAL A 1 72 ? 12.106 -1.861 -42.942 1.00 83.38 72 VAL A CA 1
ATOM 556 C C . VAL A 1 72 ? 12.194 -1.144 -44.295 1.00 83.38 72 VAL A C 1
ATOM 558 O O . VAL A 1 72 ? 11.487 -1.503 -45.231 1.00 83.38 72 VAL A O 1
ATOM 561 N N . ASP A 1 73 ? 13.098 -0.173 -44.433 1.00 85.62 73 ASP A N 1
ATOM 562 C CA . ASP A 1 73 ? 13.395 0.563 -45.665 1.00 85.62 73 ASP A CA 1
ATOM 563 C C . ASP A 1 73 ? 14.201 -0.308 -46.643 1.00 85.62 73 ASP A C 1
ATOM 565 O O . ASP A 1 73 ? 15.426 -0.222 -46.762 1.00 85.62 73 ASP A O 1
ATOM 569 N N . ALA A 1 74 ? 13.492 -1.177 -47.364 1.00 83.44 74 ALA A N 1
ATOM 570 C CA . ALA A 1 74 ? 14.076 -2.094 -48.338 1.00 83.44 74 ALA A CA 1
ATOM 571 C C . ALA A 1 74 ? 14.715 -1.370 -49.535 1.00 83.44 74 ALA A C 1
ATOM 573 O O . ALA A 1 74 ? 15.569 -1.936 -50.227 1.00 83.44 74 ALA A O 1
ATOM 574 N N . ASN A 1 75 ? 14.277 -0.139 -49.813 1.00 84.12 75 ASN A N 1
ATOM 575 C CA . ASN A 1 75 ? 14.723 0.635 -50.963 1.00 84.12 75 ASN A CA 1
ATOM 576 C C . ASN A 1 75 ? 15.852 1.640 -50.621 1.00 84.12 75 ASN A C 1
ATOM 578 O O . ASN A 1 75 ? 16.533 2.122 -51.533 1.00 84.12 75 ASN A O 1
ATOM 582 N N . GLY A 1 76 ? 16.108 1.885 -49.333 1.00 84.12 76 GLY A N 1
ATOM 583 C CA . GLY A 1 76 ? 17.221 2.682 -48.819 1.00 84.12 76 GLY A CA 1
ATOM 584 C C . GLY A 1 76 ? 17.079 4.188 -49.054 1.00 84.12 76 GLY A C 1
ATOM 585 O O . GLY A 1 76 ? 18.096 4.881 -49.155 1.00 84.12 76 GLY A O 1
ATOM 586 N N . ASN A 1 77 ? 15.856 4.702 -49.221 1.00 84.62 77 ASN A N 1
ATOM 5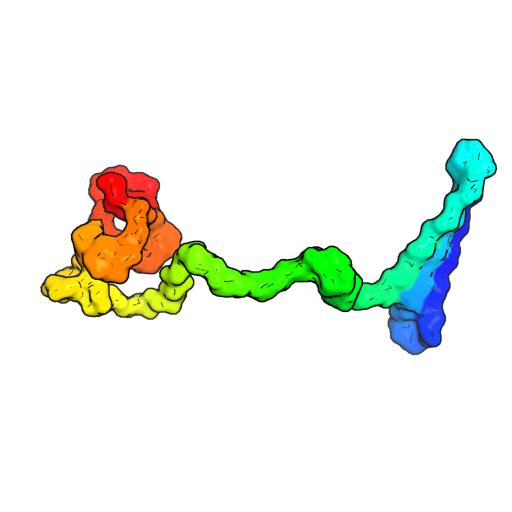87 C CA . ASN A 1 77 ? 15.597 6.129 -49.449 1.00 84.62 77 ASN A CA 1
ATOM 588 C C . ASN A 1 77 ? 15.381 6.932 -48.151 1.00 84.62 77 ASN A C 1
ATOM 590 O O . ASN A 1 77 ? 15.215 8.153 -48.224 1.00 84.62 77 ASN A O 1
ATOM 594 N N . GLY A 1 78 ? 15.394 6.277 -46.988 1.00 83.69 78 GLY A N 1
ATOM 595 C CA . GLY A 1 78 ? 15.144 6.873 -45.678 1.00 83.69 78 GLY A CA 1
ATOM 596 C C . GLY A 1 78 ? 13.670 7.172 -45.384 1.00 83.69 78 GLY A C 1
ATOM 597 O O . GLY A 1 78 ? 13.394 7.873 -44.411 1.00 83.69 78 GLY A O 1
ATOM 598 N N . GLN A 1 79 ? 12.739 6.688 -46.210 1.00 86.50 79 GLN A N 1
ATOM 599 C CA . GLN A 1 79 ? 11.292 6.790 -46.018 1.00 86.50 79 GLN A CA 1
ATOM 600 C C . GLN A 1 79 ? 10.644 5.415 -46.130 1.00 86.50 79 GLN A C 1
ATOM 602 O O . GLN A 1 79 ? 10.802 4.711 -47.123 1.00 86.50 79 GLN A O 1
ATOM 607 N N . VAL A 1 80 ? 9.842 5.066 -45.134 1.00 88.50 80 VAL A N 1
ATOM 608 C CA . VAL A 1 80 ? 9.147 3.787 -45.077 1.00 88.50 80 VAL A CA 1
ATOM 609 C C . VAL A 1 80 ? 7.735 3.941 -45.621 1.00 88.50 80 VAL A C 1
ATOM 611 O O . VAL A 1 80 ? 6.939 4.759 -45.161 1.00 88.50 80 VAL A O 1
ATOM 614 N N . THR A 1 81 ? 7.399 3.123 -46.610 1.00 88.25 81 THR A N 1
ATOM 615 C CA . THR A 1 81 ? 6.045 3.048 -47.155 1.00 88.25 81 THR A CA 1
ATOM 616 C C . THR A 1 81 ? 5.164 2.084 -46.356 1.00 88.25 81 THR A C 1
ATOM 618 O O . THR A 1 81 ? 5.637 1.163 -45.693 1.00 88.25 81 THR A O 1
ATOM 621 N N . ILE A 1 82 ? 3.840 2.235 -46.477 1.00 86.81 82 ILE A N 1
ATOM 622 C CA . ILE A 1 82 ? 2.847 1.307 -45.896 1.00 86.81 82 ILE A CA 1
ATOM 623 C C . ILE A 1 82 ? 3.122 -0.145 -46.325 1.00 86.81 82 ILE A C 1
ATOM 625 O O . ILE A 1 82 ? 2.897 -1.073 -45.552 1.00 86.81 82 ILE A O 1
ATOM 629 N N . GLN A 1 83 ? 3.592 -0.355 -47.559 1.00 86.50 83 GLN A N 1
ATOM 630 C CA . GLN A 1 83 ? 3.909 -1.691 -48.060 1.00 86.50 83 GLN A CA 1
ATOM 631 C C . GLN A 1 83 ? 5.117 -2.285 -47.333 1.00 86.50 83 GLN A C 1
ATOM 633 O O . GLN A 1 83 ? 5.048 -3.425 -46.894 1.00 86.50 83 GLN A O 1
ATOM 638 N N . GLU A 1 84 ? 6.179 -1.503 -47.153 1.00 87.50 84 GLU A N 1
ATOM 639 C CA . GLU A 1 84 ? 7.386 -1.924 -46.436 1.00 87.50 84 GLU A CA 1
ATOM 640 C C . GLU A 1 84 ? 7.097 -2.239 -44.966 1.00 87.50 84 GLU A C 1
ATOM 642 O O . GLU A 1 84 ? 7.521 -3.274 -44.461 1.00 87.50 84 GLU A O 1
ATOM 647 N N . ALA A 1 85 ? 6.285 -1.414 -44.303 1.00 86.88 85 ALA A N 1
ATOM 648 C CA . ALA A 1 85 ? 5.834 -1.687 -42.942 1.00 86.88 85 ALA A CA 1
ATOM 649 C C . ALA A 1 85 ? 4.978 -2.971 -42.857 1.00 86.88 85 ALA A C 1
ATOM 651 O O . ALA A 1 85 ? 5.174 -3.787 -41.958 1.00 86.88 85 ALA A O 1
ATOM 652 N N . LYS A 1 86 ? 4.074 -3.214 -43.817 1.00 85.94 86 LYS A N 1
ATOM 653 C CA . LYS A 1 86 ? 3.297 -4.469 -43.881 1.00 85.94 86 LYS A CA 1
ATOM 654 C C . LYS A 1 86 ? 4.180 -5.688 -44.135 1.00 85.94 86 LYS A C 1
ATOM 656 O O . LYS A 1 86 ? 3.971 -6.727 -43.515 1.00 85.94 86 LYS A O 1
ATOM 661 N N . ASP A 1 87 ? 5.158 -5.563 -45.027 1.00 85.75 87 ASP A N 1
ATOM 662 C CA . ASP A 1 87 ? 6.089 -6.642 -45.364 1.00 85.75 87 ASP A CA 1
ATOM 663 C C . ASP A 1 87 ? 7.025 -6.965 -44.188 1.00 85.75 87 ASP A C 1
ATOM 665 O O . ASP A 1 87 ? 7.373 -8.128 -43.981 1.00 85.75 87 ASP A O 1
ATOM 669 N N . ALA A 1 88 ? 7.364 -5.961 -43.372 1.00 83.38 88 ALA A N 1
ATOM 670 C CA . ALA A 1 88 ? 8.078 -6.122 -42.106 1.00 83.38 88 ALA A CA 1
ATOM 671 C C . ALA A 1 88 ? 7.194 -6.658 -40.959 1.00 83.38 88 ALA A C 1
ATOM 673 O O . ALA A 1 88 ? 7.708 -6.976 -39.889 1.00 83.38 88 ALA A O 1
ATOM 674 N N . GLY A 1 89 ? 5.885 -6.819 -41.185 1.00 82.94 89 GLY A N 1
ATOM 675 C CA . GLY A 1 89 ? 4.956 -7.424 -40.230 1.00 82.94 89 GLY A CA 1
ATOM 676 C C . GLY A 1 89 ? 4.313 -6.449 -39.244 1.00 82.94 89 GLY A C 1
ATOM 677 O O . GLY A 1 89 ? 3.740 -6.900 -38.254 1.00 82.94 89 GLY A O 1
ATOM 678 N N . PHE A 1 90 ? 4.376 -5.140 -39.497 1.00 84.69 90 PHE A N 1
ATOM 679 C CA . PHE A 1 90 ? 3.697 -4.149 -38.665 1.00 84.69 90 PHE A CA 1
ATOM 680 C C . PHE A 1 90 ? 2.189 -4.098 -38.944 1.00 84.69 90 PHE A C 1
ATOM 682 O O . PHE A 1 90 ? 1.726 -4.229 -40.084 1.00 84.69 90 PHE A O 1
ATOM 689 N N . THR A 1 91 ? 1.419 -3.864 -37.883 1.00 82.25 91 THR A N 1
ATOM 690 C CA . THR A 1 91 ? -0.038 -3.713 -37.944 1.00 82.25 91 THR A CA 1
ATOM 691 C C . THR A 1 91 ? -0.408 -2.276 -38.298 1.00 82.25 91 THR A C 1
ATOM 693 O O . THR A 1 91 ? 0.160 -1.334 -37.761 1.00 82.25 91 THR A O 1
ATOM 696 N N . MET A 1 92 ? -1.381 -2.108 -39.194 1.00 83.00 92 MET A N 1
ATOM 697 C CA . MET A 1 92 ? -1.914 -0.796 -39.579 1.00 83.00 92 MET A CA 1
ATOM 698 C C . MET A 1 92 ? -3.206 -0.473 -38.811 1.00 83.00 92 MET A C 1
ATOM 700 O O . MET A 1 92 ? -3.975 -1.404 -38.545 1.00 83.00 92 MET A O 1
ATOM 704 N N . PRO A 1 93 ? -3.509 0.813 -38.545 1.00 86.50 93 PRO A N 1
ATOM 705 C CA . PRO A 1 93 ? -2.706 1.998 -38.875 1.00 86.50 93 PRO A CA 1
ATOM 706 C C . PRO A 1 93 ? -1.523 2.216 -37.918 1.00 86.50 93 PRO A C 1
ATOM 708 O O . PRO A 1 93 ? -1.637 1.976 -36.718 1.00 86.50 93 PRO A O 1
ATOM 711 N N . ILE A 1 94 ? -0.406 2.719 -38.448 1.00 85.94 94 ILE A N 1
ATOM 712 C CA . ILE A 1 94 ? 0.737 3.168 -37.643 1.00 85.94 94 ILE A CA 1
ATOM 713 C C . ILE A 1 94 ? 0.411 4.546 -37.075 1.00 85.94 94 ILE A C 1
ATOM 715 O O . ILE A 1 94 ? 0.195 5.499 -37.819 1.00 85.94 94 ILE A O 1
ATOM 719 N N . MET A 1 95 ? 0.353 4.634 -35.754 1.00 85.44 95 MET A N 1
ATOM 720 C CA . MET A 1 95 ? -0.006 5.833 -35.004 1.00 85.44 95 MET A CA 1
ATOM 721 C C . MET A 1 95 ? 1.211 6.752 -34.782 1.00 85.44 95 MET A C 1
ATOM 723 O O . MET A 1 95 ? 2.361 6.315 -34.830 1.00 85.44 95 MET A O 1
ATOM 727 N N . SER A 1 96 ? 0.951 8.028 -34.484 1.00 83.06 96 SER A N 1
ATOM 728 C CA . SER A 1 96 ? 1.976 9.044 -34.172 1.00 83.06 96 SER A CA 1
ATOM 729 C C . SER A 1 96 ? 2.869 8.763 -32.950 1.00 83.06 96 SER A C 1
ATOM 731 O O . SER A 1 96 ? 3.885 9.434 -32.774 1.00 83.06 96 SER A O 1
ATOM 733 N N . ASP A 1 97 ? 2.498 7.806 -32.100 1.00 81.88 97 ASP A N 1
ATOM 734 C CA . ASP A 1 97 ? 3.293 7.326 -30.965 1.00 81.88 97 ASP A CA 1
ATOM 735 C C . ASP A 1 97 ? 4.332 6.260 -31.367 1.00 81.88 97 ASP A C 1
ATOM 737 O O . ASP A 1 97 ? 5.290 6.042 -30.627 1.00 81.88 97 ASP A O 1
ATOM 741 N N . HIS A 1 98 ? 4.217 5.667 -32.559 1.00 84.88 98 HIS A N 1
ATOM 742 C CA . HIS A 1 98 ? 5.139 4.644 -33.043 1.00 84.88 98 HIS A CA 1
ATOM 743 C C . HIS A 1 98 ? 6.419 5.257 -33.640 1.00 84.88 98 HIS A C 1
ATOM 745 O O . HIS A 1 98 ? 6.376 6.178 -34.458 1.00 84.88 98 HIS A O 1
ATOM 751 N N . TRP A 1 99 ? 7.592 4.697 -33.324 1.00 86.81 99 TRP A N 1
ATOM 752 C CA . TRP A 1 99 ? 8.896 5.218 -33.778 1.00 86.81 99 TRP A CA 1
ATOM 753 C C . TRP A 1 99 ? 9.040 5.292 -35.309 1.00 86.81 99 TRP A C 1
ATOM 755 O O . TRP A 1 99 ? 9.723 6.176 -35.831 1.00 86.81 99 TRP A O 1
ATOM 765 N N . LEU A 1 100 ? 8.390 4.368 -36.026 1.00 86.50 100 LEU A N 1
ATOM 766 C CA . LEU A 1 100 ? 8.387 4.296 -37.491 1.00 86.50 100 LEU A CA 1
ATOM 767 C C . LEU A 1 100 ? 7.642 5.477 -38.131 1.00 86.50 100 LEU A C 1
ATOM 769 O O . LEU A 1 100 ? 7.970 5.859 -39.250 1.00 86.50 100 LEU A O 1
ATOM 773 N N . TYR A 1 101 ? 6.688 6.085 -37.415 1.00 86.94 101 TYR A N 1
ATOM 774 C CA . TYR A 1 101 ? 5.802 7.134 -37.925 1.00 86.94 101 TYR A CA 1
ATOM 775 C C . TYR A 1 101 ? 6.563 8.316 -38.533 1.00 86.94 101 TYR A C 1
ATOM 777 O O . TYR A 1 101 ? 6.217 8.794 -39.608 1.00 86.94 101 TYR A O 1
ATOM 785 N N . GLN A 1 102 ? 7.656 8.750 -37.898 1.00 87.06 102 GLN A N 1
ATOM 786 C CA . GLN A 1 102 ? 8.474 9.876 -38.375 1.00 87.06 102 GLN A CA 1
ATOM 787 C C . GLN A 1 102 ? 9.125 9.637 -39.752 1.00 87.06 102 GLN A C 1
ATOM 789 O O . GLN A 1 102 ? 9.576 10.587 -40.393 1.00 87.06 102 GLN A O 1
ATOM 794 N N . TYR A 1 103 ? 9.206 8.376 -40.183 1.00 88.56 103 TYR A N 1
ATOM 795 C CA . TYR A 1 103 ? 9.779 7.959 -41.459 1.00 88.56 103 TYR A CA 1
ATOM 796 C C . TYR A 1 103 ? 8.709 7.617 -42.496 1.00 88.56 103 TYR A C 1
ATOM 798 O O . TYR A 1 103 ? 9.055 7.301 -43.633 1.00 88.56 103 TYR A O 1
ATOM 806 N N . MET A 1 104 ? 7.430 7.667 -42.124 1.00 88.44 104 MET A N 1
ATOM 807 C CA . MET A 1 104 ? 6.312 7.351 -43.001 1.00 88.44 104 MET A CA 1
ATOM 808 C C . MET A 1 104 ? 5.630 8.622 -43.523 1.00 88.44 104 MET A C 1
ATOM 810 O O . MET A 1 104 ? 5.690 9.685 -42.908 1.00 88.44 104 MET A O 1
ATOM 814 N N . ASP A 1 105 ? 4.990 8.511 -44.689 1.00 87.12 105 ASP A N 1
ATOM 815 C CA . ASP A 1 105 ? 4.244 9.611 -45.309 1.00 87.12 105 ASP A CA 1
ATOM 816 C C . ASP A 1 105 ? 2.795 9.627 -44.796 1.00 87.12 105 ASP A C 1
ATOM 818 O O . ASP A 1 105 ? 1.964 8.828 -45.235 1.00 87.12 105 ASP A O 1
ATOM 822 N N . ASP A 1 106 ? 2.511 10.536 -43.862 1.00 85.75 106 ASP A N 1
ATOM 823 C CA . ASP A 1 106 ? 1.155 10.912 -43.450 1.00 85.75 106 ASP A CA 1
ATOM 824 C C . ASP A 1 106 ? 0.612 11.979 -44.417 1.00 85.75 106 ASP A C 1
ATOM 826 O O . ASP A 1 106 ? 1.032 13.143 -44.418 1.00 85.75 106 ASP A O 1
ATOM 830 N N . ARG A 1 107 ? -0.309 11.561 -45.290 1.00 83.44 107 ARG A N 1
ATOM 831 C CA . ARG A 1 107 ? -0.800 12.385 -46.400 1.00 83.44 107 ARG A CA 1
ATOM 832 C C . ARG A 1 107 ? -1.937 13.321 -45.992 1.00 83.44 107 ARG A C 1
ATOM 83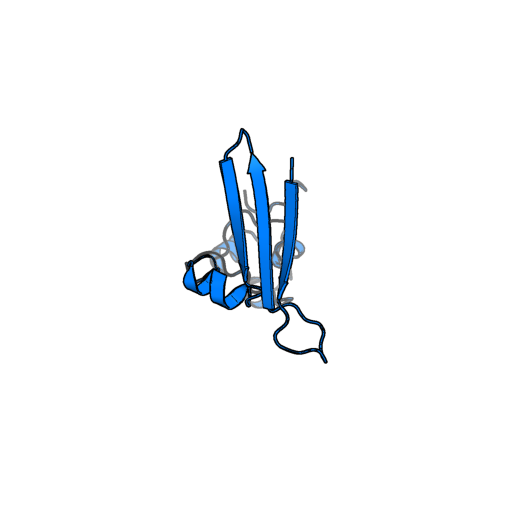4 O O . ARG A 1 107 ? -2.139 14.347 -46.652 1.00 83.44 107 ARG A O 1
ATOM 841 N N . ASP A 1 108 ? -2.705 12.963 -44.977 1.00 82.62 108 ASP A N 1
ATOM 842 C CA . ASP A 1 108 ? -3.887 13.672 -44.491 1.00 82.62 108 ASP A CA 1
ATOM 843 C C . ASP A 1 108 ? -3.677 14.369 -43.143 1.00 82.62 108 ASP A C 1
ATOM 845 O O . ASP A 1 108 ? -4.478 15.239 -42.787 1.00 82.62 108 ASP A O 1
ATOM 849 N N . GLY A 1 109 ? -2.543 14.134 -42.483 1.00 82.25 109 GLY A N 1
ATOM 850 C CA . GLY A 1 109 ? -2.105 14.886 -41.312 1.00 82.25 109 GLY A CA 1
ATOM 851 C C . GLY A 1 109 ? -2.890 14.535 -40.053 1.00 82.25 109 GLY A C 1
ATOM 852 O O . GLY A 1 109 ? -3.020 15.389 -39.169 1.00 82.25 109 GLY A O 1
ATOM 853 N N . ASP A 1 110 ? -3.498 13.351 -40.007 1.00 81.44 110 ASP A N 1
ATOM 854 C CA . ASP A 1 110 ? -4.411 12.940 -38.944 1.00 81.44 110 ASP A CA 1
ATOM 855 C C . ASP A 1 110 ? -3.707 12.200 -37.793 1.00 81.44 110 ASP A C 1
ATOM 857 O O . ASP A 1 110 ? -4.322 11.964 -36.748 1.00 81.44 110 ASP A O 1
ATOM 861 N N . GLY A 1 111 ? -2.408 11.914 -37.938 1.00 81.25 111 GLY A N 1
ATOM 862 C CA . GLY A 1 111 ? -1.647 11.161 -36.946 1.00 81.25 111 GLY A CA 1
ATOM 863 C C . GLY A 1 111 ? -1.634 9.650 -37.176 1.00 81.25 111 GLY A C 1
ATOM 864 O O . GLY A 1 111 ? -1.195 8.926 -36.277 1.00 81.25 111 GLY A O 1
ATOM 865 N N . MET A 1 112 ? -2.122 9.165 -38.323 1.00 85.31 112 MET A N 1
ATOM 866 C CA . MET A 1 112 ? -2.273 7.750 -38.655 1.00 85.31 112 MET A CA 1
ATOM 867 C C . MET A 1 112 ? -1.735 7.464 -40.065 1.00 85.31 112 MET A C 1
ATOM 869 O O . MET A 1 112 ? -2.059 8.146 -41.025 1.00 85.31 112 MET A O 1
ATOM 873 N N . VAL A 1 113 ? -0.934 6.409 -40.232 1.00 83.75 113 VAL A N 1
ATOM 874 C CA . VAL A 1 113 ? -0.458 5.984 -41.557 1.00 83.75 113 VAL A CA 1
ATOM 875 C C . VAL A 1 113 ? -0.959 4.583 -41.886 1.00 83.75 113 VAL A C 1
ATOM 877 O O . VAL A 1 113 ? -0.709 3.634 -41.144 1.00 83.75 113 VAL A O 1
ATOM 880 N N . GLY A 1 114 ? -1.617 4.434 -43.041 1.00 74.69 114 GLY A N 1
ATOM 881 C CA . GLY A 1 114 ? -1.988 3.131 -43.603 1.00 74.69 114 GLY A CA 1
ATOM 882 C C . GLY A 1 114 ? -3.433 2.675 -43.410 1.00 74.69 114 GLY A C 1
ATOM 883 O O . GLY A 1 114 ? -3.650 1.460 -43.365 1.00 74.69 114 GLY A O 1
ATOM 884 N N . GLU A 1 115 ? -4.381 3.618 -43.340 1.00 70.06 115 GLU A N 1
ATOM 885 C CA . GLU A 1 115 ? -5.832 3.356 -43.448 1.00 70.06 115 GLU A CA 1
ATOM 886 C C . GLU A 1 115 ? -6.231 2.681 -44.780 1.00 70.06 115 GLU A C 1
ATOM 888 O O . GLU A 1 115 ? -5.620 2.975 -45.840 1.00 70.06 115 GLU A O 1
#

Sequence (115 aa):
MIFKAIITYPDNETQIPSSYQYTYTLMGNVIVDTFDNVNPDEVNESLGLTESEPTESTESTETDEEGDVSSVDANGNGQVTIQEAKDAGFTMPIMSDHWLYQYMDDRDGDGMVGE

Radius of gyration: 28.74 Å; chains: 1; bounding box: 44×29×73 Å

Organism: NCBI:txid135826

pLDDT: mean 82.66, std 14.64, range [39.22, 97.69]